Protein AF-A0A0S1YAH5-F1 (afdb_monomer)

Mean predicted aligned error: 6.27 Å

pLDDT: mean 79.03, std 9.2, range [40.31, 90.38]

Structure (mmCIF, N/CA/C/O backbone):
data_AF-A0A0S1YAH5-F1
#
_entry.id   AF-A0A0S1YAH5-F1
#
loop_
_atom_site.group_PDB
_atom_site.id
_atom_site.type_symbol
_atom_site.label_atom_id
_atom_site.label_alt_id
_atom_site.label_comp_id
_atom_site.label_asym_id
_atom_site.label_entity_id
_atom_site.label_seq_id
_atom_site.pdbx_PDB_ins_code
_atom_site.Cartn_x
_atom_site.Cartn_y
_atom_site.Cartn_z
_atom_site.occupancy
_atom_site.B_iso_or_equiv
_atom_site.auth_seq_id
_atom_site.auth_comp_id
_atom_site.auth_asym_id
_atom_site.auth_atom_id
_atom_site.pdbx_PDB_model_num
ATOM 1 N N . MET A 1 1 ? -8.921 23.314 -0.739 1.00 42.88 1 MET A N 1
ATOM 2 C CA . MET A 1 1 ? -9.902 22.211 -0.651 1.00 42.88 1 MET A CA 1
ATOM 3 C C . MET A 1 1 ? -9.133 20.904 -0.529 1.00 42.88 1 MET A C 1
ATOM 5 O O . MET A 1 1 ? -8.418 20.558 -1.459 1.00 42.88 1 MET A O 1
ATOM 9 N N . TYR A 1 2 ? -9.185 20.227 0.619 1.00 52.81 2 TYR A N 1
ATOM 10 C CA . TYR A 1 2 ? -8.563 18.907 0.767 1.00 52.81 2 TYR A CA 1
ATOM 11 C C . TYR A 1 2 ? -9.496 17.872 0.139 1.00 52.81 2 TYR A C 1
ATOM 13 O O . TYR A 1 2 ? -10.530 17.549 0.712 1.00 52.81 2 TYR A O 1
ATOM 21 N N . GLN A 1 3 ? -9.161 17.391 -1.057 1.00 59.34 3 GLN A N 1
ATOM 22 C CA . GLN A 1 3 ? -9.827 16.225 -1.631 1.00 59.34 3 GLN A CA 1
ATOM 23 C C . GLN A 1 3 ? -9.445 15.019 -0.767 1.00 59.34 3 GLN A C 1
ATOM 25 O O . GLN A 1 3 ? -8.298 14.568 -0.802 1.00 59.34 3 GLN A O 1
ATOM 30 N N . SER A 1 4 ? -10.365 14.554 0.075 1.00 68.50 4 SER A N 1
ATOM 31 C CA . SER A 1 4 ? -10.158 13.370 0.905 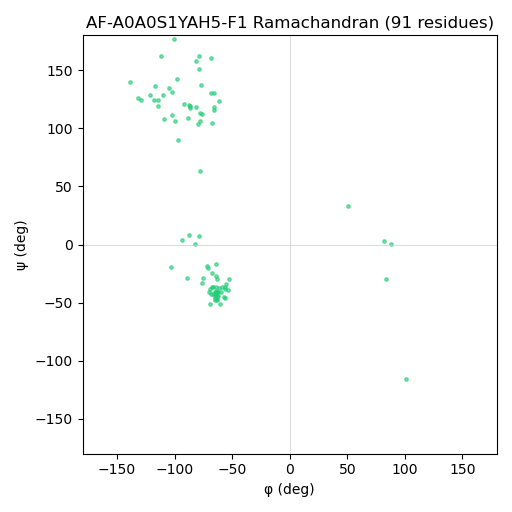1.00 68.50 4 SER A CA 1
ATOM 32 C C . SER A 1 4 ? -10.341 12.124 0.049 1.00 68.50 4 SER A C 1
ATOM 34 O O . SER A 1 4 ? -11.454 11.767 -0.314 1.00 68.50 4 SER A O 1
ATOM 36 N N . TRP A 1 5 ? -9.232 11.463 -0.276 1.00 80.44 5 TRP A N 1
ATOM 37 C CA . TRP A 1 5 ? -9.243 10.185 -0.982 1.00 80.44 5 TRP A CA 1
ATOM 38 C C . TRP A 1 5 ? -9.606 9.092 0.003 1.00 80.44 5 TRP A C 1
ATOM 40 O O . TRP A 1 5 ? -9.099 9.077 1.124 1.00 80.44 5 TRP A O 1
ATOM 50 N N . VAL A 1 6 ? -10.467 8.172 -0.403 1.00 85.81 6 VAL A N 1
ATOM 51 C CA . VAL A 1 6 ? -10.920 7.088 0.460 1.00 85.81 6 VAL A CA 1
ATOM 52 C C . VAL A 1 6 ? -10.796 5.789 -0.313 1.00 85.81 6 VAL A C 1
ATOM 54 O O . VAL A 1 6 ? -11.302 5.666 -1.423 1.00 85.81 6 VAL A O 1
ATOM 57 N N . LEU A 1 7 ? -10.107 4.818 0.273 1.00 85.50 7 LEU A N 1
ATOM 58 C CA . LEU A 1 7 ? -10.132 3.447 -0.201 1.00 85.50 7 LEU A CA 1
ATOM 59 C C . LEU A 1 7 ? -11.397 2.791 0.345 1.00 85.50 7 LEU A C 1
ATOM 61 O O . LEU A 1 7 ? -11.566 2.696 1.563 1.00 85.50 7 LEU A O 1
ATOM 65 N N . MET A 1 8 ? -12.273 2.354 -0.553 1.00 85.25 8 MET A N 1
ATOM 66 C CA . MET A 1 8 ? -13.449 1.574 -0.195 1.00 85.25 8 MET A CA 1
ATOM 67 C C . MET A 1 8 ? -13.100 0.092 -0.264 1.00 85.25 8 MET A C 1
ATOM 69 O O . MET A 1 8 ? -12.663 -0.412 -1.298 1.00 85.25 8 MET A O 1
ATOM 73 N N . ALA A 1 9 ? -13.254 -0.598 0.856 1.00 83.94 9 ALA A N 1
ATOM 74 C CA . ALA A 1 9 ? -13.157 -2.043 0.903 1.00 83.94 9 ALA A CA 1
ATOM 75 C C . ALA A 1 9 ? -14.487 -2.689 0.459 1.00 83.94 9 ALA A C 1
ATOM 77 O O . ALA A 1 9 ? -15.536 -2.042 0.517 1.00 83.94 9 ALA A O 1
ATOM 78 N N . PRO A 1 10 ? -14.470 -3.956 0.003 1.00 79.00 10 PRO A N 1
ATOM 79 C CA . PRO A 1 10 ? -15.668 -4.638 -0.500 1.00 79.00 10 PRO A CA 1
ATOM 80 C C . PRO A 1 10 ? -16.767 -4.843 0.556 1.00 79.00 10 PRO A C 1
ATOM 82 O O . PRO A 1 10 ? -17.912 -5.092 0.200 1.00 79.00 10 PRO A O 1
ATOM 85 N N . ASP A 1 11 ? -16.437 -4.727 1.842 1.00 83.62 11 ASP A N 1
ATOM 86 C CA . ASP A 1 11 ? -17.379 -4.740 2.969 1.00 83.62 11 ASP A CA 1
ATOM 87 C C . ASP A 1 11 ? -18.051 -3.372 3.217 1.00 83.62 11 ASP A C 1
ATOM 89 O O . ASP A 1 11 ? -18.843 -3.232 4.145 1.00 83.62 11 ASP A O 1
ATOM 93 N N . GLY A 1 12 ? -17.726 -2.356 2.410 1.00 83.81 12 GLY A N 1
ATOM 94 C CA . GLY A 1 12 ? -18.193 -0.979 2.569 1.00 83.81 12 GLY A CA 1
ATOM 95 C C . GLY A 1 12 ? -17.317 -0.115 3.482 1.00 83.81 12 GLY A C 1
ATOM 96 O O . GLY A 1 12 ? -17.612 1.069 3.669 1.00 83.81 12 GLY A O 1
ATOM 97 N N . THR A 1 13 ? -16.225 -0.654 4.033 1.00 86.44 13 THR A N 1
ATOM 98 C CA . THR A 1 13 ? -15.344 0.087 4.937 1.00 86.44 13 THR A CA 1
ATOM 99 C C . THR A 1 13 ? -14.587 1.188 4.196 1.00 86.44 13 THR A C 1
ATOM 101 O O . THR A 1 13 ? -13.962 0.966 3.159 1.00 86.44 13 THR A O 1
ATOM 104 N N . ARG A 1 14 ? -14.626 2.402 4.753 1.00 86.44 14 ARG A N 1
ATOM 105 C CA . ARG A 1 14 ? -14.023 3.611 4.183 1.00 86.44 14 ARG A CA 1
ATOM 106 C C . ARG A 1 14 ? -12.714 3.940 4.889 1.00 86.44 14 ARG A C 1
ATOM 108 O O . ARG A 1 14 ? -12.710 4.350 6.046 1.00 86.44 14 ARG A O 1
ATOM 115 N N . ILE A 1 15 ? -11.599 3.791 4.185 1.00 87.81 15 ILE A N 1
ATOM 116 C CA . ILE A 1 15 ? -10.260 4.012 4.732 1.00 87.81 15 ILE A CA 1
ATOM 117 C C . ILE A 1 15 ? -9.684 5.290 4.110 1.00 87.81 15 ILE A C 1
ATOM 119 O O . ILE A 1 15 ? -9.326 5.279 2.932 1.00 87.81 15 ILE A O 1
ATOM 123 N N . PRO A 1 16 ? -9.570 6.404 4.857 1.00 86.50 16 PRO A N 1
ATOM 124 C CA . PRO A 1 16 ? -9.056 7.655 4.304 1.00 86.50 16 PRO A CA 1
ATOM 125 C C . PRO A 1 16 ? -7.590 7.483 3.916 1.00 86.50 16 PRO A C 1
ATOM 127 O O . PRO A 1 16 ? -6.803 7.012 4.728 1.00 86.50 16 PRO A O 1
ATOM 130 N N . LEU A 1 17 ? -7.195 7.867 2.709 1.00 84.56 17 LEU A N 1
ATOM 131 C CA . LEU A 1 17 ? -5.824 7.778 2.217 1.00 84.56 17 LEU A CA 1
ATOM 132 C C . LEU A 1 17 ? -5.102 9.120 2.352 1.00 84.56 17 LEU A C 1
ATOM 134 O O . LEU A 1 17 ? -5.657 10.192 2.124 1.00 84.56 17 LEU A O 1
ATOM 138 N N . THR A 1 18 ? -3.824 9.049 2.700 1.00 84.44 18 THR A N 1
ATOM 139 C CA . THR A 1 18 ? -2.895 10.179 2.630 1.00 84.44 18 THR A CA 1
ATOM 140 C C . THR A 1 18 ? -2.419 10.388 1.192 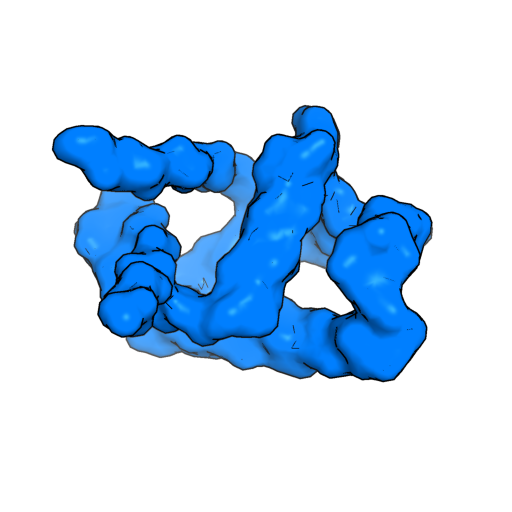1.00 84.44 18 THR A C 1
ATOM 142 O O . THR A 1 18 ? -2.493 9.478 0.365 1.00 84.44 18 THR A O 1
ATOM 145 N N . GLY A 1 19 ? -1.866 11.567 0.891 1.00 81.00 19 GLY A N 1
ATOM 146 C CA . GLY A 1 19 ? -1.340 11.867 -0.447 1.00 81.00 19 GLY A CA 1
ATOM 147 C C . GLY A 1 19 ? -0.326 10.831 -0.949 1.00 81.00 19 GLY A C 1
ATOM 148 O O . GLY A 1 19 ? -0.398 10.422 -2.103 1.00 81.00 19 GLY A O 1
ATOM 149 N N . LEU A 1 20 ? 0.552 10.326 -0.072 1.00 79.88 20 LEU A N 1
ATOM 150 C CA . LEU A 1 20 ? 1.533 9.300 -0.447 1.00 79.88 20 LEU A CA 1
ATOM 151 C C . LEU A 1 20 ? 0.895 7.930 -0.720 1.00 79.88 20 LEU A C 1
ATOM 153 O O . LEU A 1 20 ? 1.295 7.243 -1.659 1.00 79.88 20 LEU A O 1
ATOM 157 N N . GLU A 1 21 ? -0.088 7.527 0.092 1.00 84.94 21 GLU A N 1
ATOM 158 C CA . GLU A 1 21 ? -0.833 6.278 -0.123 1.00 84.94 21 GLU A CA 1
ATOM 159 C C . GLU A 1 21 ? -1.605 6.339 -1.451 1.00 84.94 21 GLU A C 1
ATOM 161 O O . GLU A 1 21 ? -1.581 5.381 -2.220 1.00 84.94 21 GLU A O 1
ATOM 166 N N . ARG A 1 22 ? -2.210 7.493 -1.764 1.00 82.25 22 ARG A N 1
ATOM 167 C CA . ARG A 1 22 ? -2.876 7.743 -3.048 1.00 82.25 22 ARG A CA 1
ATOM 168 C C . ARG A 1 22 ? -1.909 7.619 -4.222 1.00 82.25 22 ARG A C 1
ATOM 170 O O . ARG A 1 22 ? -2.220 6.900 -5.163 1.00 82.25 22 ARG A O 1
ATOM 177 N N . SER A 1 23 ? -0.754 8.291 -4.189 1.00 80.56 23 SER A N 1
ATOM 178 C CA . SER A 1 23 ? 0.229 8.207 -5.283 1.00 80.56 23 SER A CA 1
ATOM 179 C C . SER A 1 23 ? 0.660 6.766 -5.557 1.00 80.56 23 SER A C 1
ATOM 181 O O . SER A 1 23 ? 0.824 6.380 -6.711 1.00 80.56 23 SER A O 1
ATOM 183 N N . CYS A 1 24 ? 0.787 5.954 -4.504 1.00 80.56 24 CYS A N 1
ATOM 184 C CA . CYS A 1 24 ? 1.102 4.535 -4.631 1.00 80.56 24 CYS A CA 1
ATOM 185 C C . CYS A 1 24 ? 0.000 3.763 -5.379 1.00 80.56 24 CYS A C 1
ATOM 187 O O . CYS A 1 24 ? 0.303 3.027 -6.315 1.00 80.56 24 CYS A O 1
ATOM 189 N N . PHE A 1 25 ? -1.271 3.973 -5.025 1.00 81.44 25 PHE A N 1
ATOM 190 C CA . PHE A 1 25 ? -2.398 3.358 -5.734 1.00 81.44 25 PHE A CA 1
ATOM 191 C C . PHE A 1 25 ? -2.571 3.874 -7.162 1.00 81.44 25 PHE A C 1
ATOM 193 O O . PHE A 1 25 ? -2.896 3.091 -8.046 1.00 81.44 25 PHE A O 1
ATOM 200 N N . ASN A 1 26 ? -2.319 5.159 -7.409 1.00 81.69 26 ASN A N 1
ATOM 201 C CA . ASN A 1 26 ? -2.412 5.719 -8.755 1.00 81.69 26 ASN A CA 1
ATOM 202 C C . ASN A 1 26 ? -1.400 5.056 -9.700 1.00 81.69 26 ASN A C 1
ATOM 204 O O . ASN A 1 26 ? -1.743 4.664 -10.806 1.00 81.69 26 ASN A O 1
ATOM 208 N N . CYS A 1 27 ? -0.185 4.811 -9.207 1.00 80.19 27 CYS A N 1
ATOM 209 C CA . CYS A 1 27 ? 0.830 4.060 -9.941 1.00 80.19 27 CYS A CA 1
ATOM 210 C C . CYS A 1 27 ? 0.384 2.612 -10.247 1.00 80.19 27 CYS A C 1
ATOM 212 O O . CYS A 1 27 ? 0.632 2.098 -11.338 1.00 80.19 27 CYS A O 1
ATOM 214 N N . MET A 1 28 ? -0.334 1.959 -9.320 1.00 79.50 28 MET A N 1
ATOM 215 C CA . MET A 1 28 ? -0.922 0.633 -9.572 1.00 79.50 28 MET A CA 1
ATOM 216 C C . MET A 1 28 ? -2.026 0.677 -10.635 1.00 79.50 28 MET A C 1
ATOM 218 O O . MET A 1 28 ? -2.150 -0.276 -11.396 1.00 79.50 28 MET A O 1
ATOM 222 N N . LEU A 1 29 ? -2.831 1.746 -10.673 1.00 81.44 29 LEU A N 1
ATOM 223 C CA . LEU A 1 29 ? -3.905 1.928 -11.657 1.00 81.44 29 LEU A CA 1
ATOM 224 C C . LEU A 1 29 ? -3.368 2.175 -13.063 1.00 81.44 29 LEU A C 1
ATOM 226 O O . LEU A 1 29 ? -3.932 1.659 -14.022 1.00 81.44 29 LEU A O 1
ATOM 230 N N . GLU A 1 30 ? -2.279 2.933 -13.181 1.00 79.31 30 GLU A N 1
ATOM 231 C CA . GLU A 1 30 ? -1.621 3.182 -14.468 1.00 79.31 30 GLU A CA 1
ATOM 232 C C . GLU A 1 30 ? -0.873 1.952 -15.000 1.00 79.31 30 GLU A C 1
ATOM 234 O O . GLU A 1 30 ? -0.583 1.866 -16.193 1.00 79.31 30 GLU A O 1
ATOM 239 N N . SER A 1 31 ? -0.582 0.977 -14.136 1.00 74.88 31 SER A N 1
ATOM 240 C CA . SER A 1 31 ? 0.098 -0.255 -14.522 1.00 74.88 31 SER A CA 1
ATOM 241 C C . SER A 1 31 ? -0.918 -1.296 -15.021 1.00 74.88 31 SER A C 1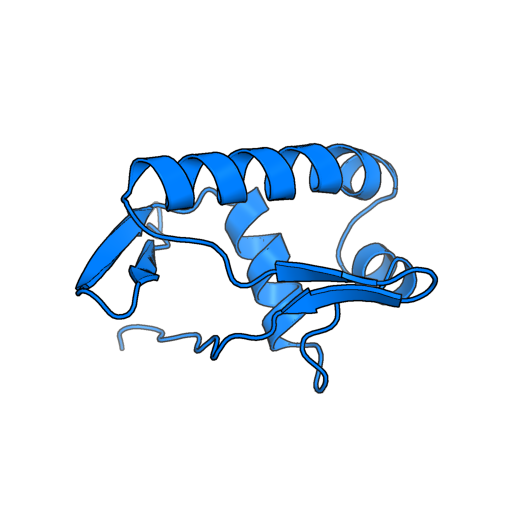
ATOM 243 O O . SER A 1 31 ? -1.746 -1.763 -14.236 1.00 74.88 31 SER A O 1
ATOM 245 N N . PRO A 1 32 ? -0.854 -1.747 -16.291 1.00 67.94 32 PRO A N 1
ATOM 246 C CA . PRO A 1 32 ? -1.851 -2.660 -16.867 1.00 67.94 32 PRO A CA 1
ATOM 247 C C . PRO A 1 32 ? -1.892 -4.032 -16.177 1.00 67.94 32 PRO A C 1
ATOM 249 O O . PRO A 1 32 ? -2.937 -4.675 -16.128 1.00 67.94 32 PRO A O 1
ATOM 252 N N . GLN A 1 33 ? -0.771 -4.464 -15.597 1.00 70.06 33 GLN A N 1
ATOM 253 C CA . GLN A 1 33 ? -0.661 -5.697 -14.810 1.00 70.06 33 GLN A CA 1
ATOM 254 C C . GLN A 1 33 ? -0.861 -5.468 -13.300 1.00 70.06 33 GLN A C 1
ATOM 256 O O . GLN A 1 33 ? -0.732 -6.406 -12.515 1.00 70.06 33 GLN A O 1
ATOM 261 N N . ARG A 1 34 ? -1.186 -4.232 -12.879 1.00 74.50 34 ARG A N 1
ATOM 262 C CA . ARG A 1 34 ? -1.318 -3.810 -11.469 1.00 74.50 34 ARG A CA 1
ATOM 263 C C . ARG A 1 34 ? -0.104 -4.188 -10.616 1.00 74.50 34 ARG A C 1
ATOM 265 O O . ARG A 1 34 ? -0.205 -4.503 -9.426 1.00 74.50 34 ARG A O 1
ATOM 272 N N . GLU A 1 35 ? 1.054 -4.165 -11.254 1.00 77.44 35 GLU A N 1
ATOM 273 C CA . GLU A 1 35 ? 2.347 -4.443 -10.661 1.00 77.44 35 GLU A CA 1
ATOM 274 C C . GLU A 1 35 ? 3.088 -3.130 -10.412 1.00 77.44 35 GLU A C 1
ATOM 276 O O . GLU A 1 35 ? 3.171 -2.261 -11.267 1.00 77.44 35 GLU A O 1
ATOM 281 N N . LEU A 1 36 ? 3.615 -2.975 -9.204 1.00 76.00 36 LEU A N 1
ATOM 282 C CA . LEU A 1 36 ? 4.556 -1.929 -8.847 1.00 76.00 36 LEU A CA 1
ATOM 283 C C . LEU A 1 36 ? 5.957 -2.509 -8.925 1.00 76.00 36 LEU A C 1
ATOM 285 O O . LEU A 1 36 ? 6.502 -3.016 -7.931 1.00 76.00 36 LEU A O 1
ATOM 289 N N . SER A 1 37 ? 6.555 -2.394 -10.106 1.00 77.38 37 SER A N 1
ATOM 290 C CA . SER A 1 37 ? 7.980 -2.634 -10.259 1.00 77.38 37 SER A CA 1
ATOM 291 C C . SER A 1 37 ? 8.786 -1.440 -9.800 1.00 77.38 37 SER A C 1
ATOM 293 O O . SER A 1 37 ? 8.376 -0.290 -9.928 1.00 77.38 37 SER A O 1
ATOM 295 N N . ARG A 1 38 ? 10.008 -1.692 -9.317 1.00 74.38 38 ARG A N 1
ATOM 296 C CA . ARG A 1 38 ? 10.958 -0.613 -9.000 1.00 74.38 38 ARG A CA 1
ATOM 297 C C . ARG A 1 38 ? 11.149 0.338 -10.186 1.00 74.38 38 ARG A C 1
ATOM 299 O O . ARG A 1 38 ? 11.431 1.507 -9.961 1.00 74.38 38 ARG A O 1
ATOM 306 N N . LYS A 1 39 ? 11.011 -0.160 -11.421 1.00 75.19 39 LYS A N 1
ATOM 307 C CA . LYS A 1 39 ? 11.102 0.647 -12.644 1.00 75.19 39 LYS A CA 1
ATOM 308 C C . LYS A 1 39 ? 9.922 1.609 -12.792 1.00 75.19 39 LYS A C 1
ATOM 310 O O . LYS A 1 39 ? 10.168 2.801 -12.946 1.00 75.19 39 LYS A O 1
ATOM 315 N N . ASP A 1 40 ? 8.688 1.122 -12.675 1.00 74.31 40 ASP A N 1
ATOM 316 C CA . ASP A 1 40 ? 7.486 1.967 -12.741 1.00 74.31 40 ASP A CA 1
ATOM 317 C C . ASP A 1 40 ? 7.491 2.974 -11.604 1.00 74.31 40 ASP A C 1
ATOM 319 O O . ASP A 1 40 ? 7.349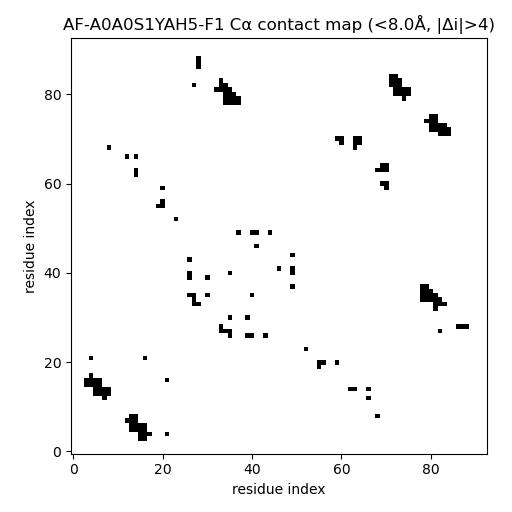 4.175 -11.797 1.00 74.31 40 ASP A O 1
ATOM 323 N N . LEU A 1 41 ? 7.828 2.508 -10.410 1.00 72.44 41 LEU A N 1
ATOM 324 C CA . LEU A 1 41 ? 7.933 3.352 -9.238 1.00 72.44 41 LEU A CA 1
ATOM 325 C C . LEU A 1 41 ? 8.955 4.476 -9.401 1.00 72.44 41 LEU A C 1
ATOM 327 O O . LEU A 1 41 ? 8.702 5.580 -8.941 1.00 72.44 41 LEU A O 1
ATOM 331 N N . ARG A 1 42 ? 10.073 4.237 -10.091 1.00 74.94 42 ARG A N 1
ATOM 332 C CA . ARG A 1 42 ? 11.075 5.273 -10.375 1.00 74.94 42 ARG A CA 1
ATOM 333 C C . ARG A 1 42 ? 10.591 6.307 -11.397 1.00 74.94 42 ARG A C 1
ATOM 335 O O . ARG A 1 42 ? 11.129 7.408 -11.441 1.00 74.94 42 ARG A O 1
ATOM 342 N N . ARG A 1 43 ? 9.579 5.969 -12.201 1.00 72.94 43 ARG A N 1
ATOM 343 C CA . ARG A 1 43 ? 8.917 6.886 -13.140 1.00 72.94 43 ARG A CA 1
ATOM 344 C C . ARG A 1 43 ? 7.973 7.853 -12.424 1.00 72.94 43 ARG A C 1
ATOM 346 O O . ARG A 1 43 ? 7.859 8.999 -12.841 1.00 72.94 43 ARG A O 1
ATOM 353 N N . PHE A 1 44 ? 7.337 7.406 -11.341 1.00 69.31 44 PHE A N 1
ATOM 354 C CA . PHE A 1 44 ? 6.344 8.190 -10.594 1.00 69.31 44 PHE A CA 1
ATOM 355 C C . PHE A 1 44 ? 6.873 8.781 -9.279 1.00 69.31 44 PHE A C 1
ATOM 357 O O . PHE A 1 44 ? 6.286 9.711 -8.729 1.00 69.31 44 PHE A O 1
ATOM 364 N N . MET A 1 45 ? 7.971 8.245 -8.745 1.00 72.56 45 MET A N 1
ATOM 365 C CA . MET A 1 45 ? 8.529 8.597 -7.442 1.00 72.56 45 MET A CA 1
ATOM 366 C C . MET A 1 45 ? 10.059 8.691 -7.514 1.00 72.56 45 MET A C 1
ATOM 368 O O . MET A 1 45 ? 10.731 7.865 -8.124 1.00 72.56 45 MET A O 1
ATOM 372 N N . SER A 1 46 ? 10.631 9.681 -6.833 1.00 76.69 46 SER A N 1
ATOM 373 C CA . SER A 1 46 ? 12.081 9.822 -6.659 1.00 76.69 46 SER A CA 1
ATOM 374 C C . SER A 1 46 ? 12.675 8.711 -5.772 1.00 76.69 46 SER A C 1
ATOM 376 O O . SER A 1 46 ? 11.968 8.084 -4.983 1.00 76.69 46 SER A O 1
ATOM 378 N N . ASP A 1 47 ? 13.992 8.479 -5.841 1.00 73.81 47 ASP A N 1
ATOM 379 C CA . ASP A 1 47 ? 14.679 7.419 -5.072 1.00 73.81 47 ASP A CA 1
ATOM 380 C C . ASP A 1 47 ? 14.434 7.509 -3.541 1.00 73.81 47 ASP A C 1
ATOM 382 O O . ASP A 1 47 ? 14.270 6.493 -2.860 1.00 73.81 47 ASP A O 1
ATOM 386 N N . ALA A 1 48 ? 14.299 8.720 -2.986 1.00 72.62 48 ALA A N 1
ATOM 387 C CA . ALA A 1 48 ? 13.924 8.928 -1.579 1.00 72.62 48 ALA A CA 1
ATOM 388 C C . ALA A 1 48 ? 12.505 8.410 -1.252 1.00 72.62 48 ALA A C 1
ATOM 390 O O . ALA A 1 48 ? 12.250 7.829 -0.189 1.00 72.62 48 ALA A O 1
ATOM 391 N N . ASN A 1 49 ? 11.583 8.567 -2.199 1.00 73.00 49 ASN A N 1
ATOM 392 C CA . ASN A 1 49 ? 10.212 8.094 -2.094 1.00 73.00 49 ASN A CA 1
ATOM 393 C C . ASN A 1 49 ? 10.120 6.573 -2.291 1.00 73.00 49 ASN A C 1
ATOM 395 O O . ASN A 1 49 ? 9.289 5.938 -1.642 1.00 73.00 49 ASN A O 1
ATOM 399 N N . LEU A 1 50 ? 11.025 5.961 -3.068 1.00 73.56 50 LEU A N 1
ATOM 400 C CA . LEU A 1 50 ? 11.132 4.498 -3.174 1.00 73.56 50 LEU A CA 1
ATOM 401 C C . LEU A 1 50 ? 11.427 3.839 -1.822 1.00 73.56 50 LEU A C 1
ATOM 403 O O . LEU A 1 50 ? 10.837 2.814 -1.480 1.00 73.56 50 LEU A O 1
ATOM 407 N N . ARG A 1 51 ? 12.314 4.438 -1.018 1.00 75.25 51 ARG A N 1
ATOM 408 C CA . ARG A 1 51 ? 12.615 3.940 0.333 1.00 75.25 51 ARG A CA 1
ATOM 409 C C . ARG A 1 51 ? 11.410 4.087 1.263 1.00 75.25 51 ARG A C 1
ATOM 411 O O . ARG A 1 51 ? 11.081 3.158 2.002 1.00 75.25 51 ARG A O 1
ATOM 418 N N . SER A 1 52 ? 10.730 5.228 1.173 1.00 79.75 52 SER A N 1
ATOM 419 C CA . SER A 1 52 ? 9.514 5.523 1.939 1.00 79.75 52 SER A CA 1
ATOM 420 C C . SER A 1 52 ? 8.335 4.645 1.532 1.00 79.75 52 SER A C 1
ATOM 422 O O . SER A 1 52 ? 7.452 4.391 2.343 1.00 79.75 52 SER A O 1
ATOM 424 N N . MET A 1 53 ? 8.323 4.113 0.315 1.00 79.06 53 MET A N 1
ATOM 425 C CA . MET A 1 53 ? 7.239 3.268 -0.156 1.00 79.06 53 MET A CA 1
ATOM 426 C C . MET A 1 53 ? 7.111 1.959 0.609 1.00 79.06 53 MET A C 1
ATOM 428 O O . MET A 1 53 ? 5.997 1.587 0.945 1.00 79.06 53 MET A O 1
ATOM 432 N N . ASN A 1 54 ? 8.208 1.282 0.959 1.00 80.94 54 ASN A N 1
ATOM 433 C CA . ASN A 1 54 ? 8.119 0.086 1.810 1.00 80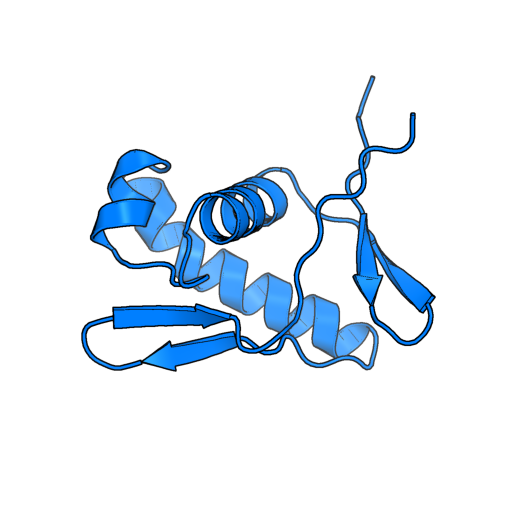.94 54 ASN A CA 1
ATOM 434 C C . ASN A 1 54 ? 7.402 0.407 3.129 1.00 80.94 54 ASN A C 1
ATOM 436 O O . ASN A 1 54 ? 6.582 -0.370 3.621 1.00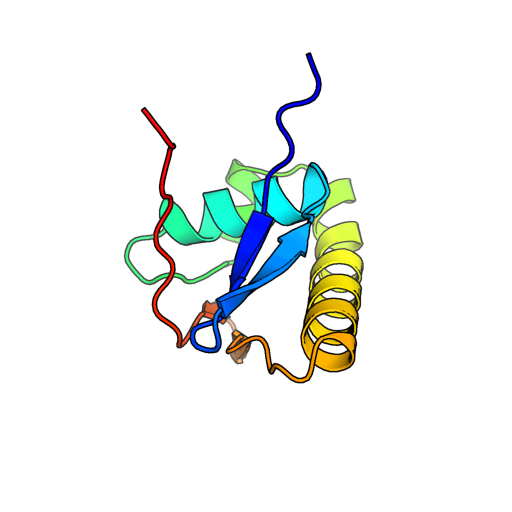 80.94 54 ASN A O 1
ATOM 440 N N . VAL A 1 55 ? 7.680 1.595 3.673 1.00 85.12 55 VAL A N 1
ATOM 441 C CA . VAL A 1 55 ? 7.035 2.109 4.881 1.00 85.12 55 VAL A CA 1
ATOM 442 C C . VAL A 1 55 ? 5.565 2.431 4.613 1.00 85.12 55 VAL A C 1
ATOM 444 O O . VAL A 1 55 ? 4.721 2.074 5.427 1.00 85.12 55 VAL A O 1
ATOM 447 N N . VAL A 1 56 ? 5.233 3.046 3.477 1.00 85.50 56 VAL A N 1
ATOM 448 C CA . VAL A 1 56 ? 3.852 3.379 3.081 1.00 85.50 56 VAL A CA 1
ATOM 449 C C . VAL A 1 56 ? 3.023 2.125 2.866 1.00 85.50 56 VAL A C 1
ATOM 451 O O . VAL A 1 56 ? 1.956 2.016 3.449 1.00 85.50 56 VAL A O 1
ATOM 454 N N . ILE A 1 57 ? 3.537 1.145 2.126 1.00 86.00 57 ILE A N 1
ATOM 455 C CA . ILE A 1 57 ? 2.919 -0.167 1.927 1.00 86.00 57 ILE A CA 1
ATOM 456 C C . ILE A 1 57 ? 2.691 -0.845 3.280 1.00 86.00 57 ILE A C 1
ATOM 458 O O . ILE A 1 57 ? 1.610 -1.366 3.538 1.00 86.00 57 ILE A O 1
ATOM 462 N N . SER A 1 58 ? 3.679 -0.809 4.179 1.00 88.06 58 SER A N 1
ATOM 463 C CA . SER A 1 58 ? 3.548 -1.398 5.518 1.00 88.06 58 SER A CA 1
ATOM 464 C C . SER A 1 58 ? 2.489 -0.686 6.364 1.00 88.06 58 SER A C 1
ATOM 466 O O . SER A 1 58 ? 1.664 -1.342 6.999 1.00 88.06 58 SER A O 1
ATOM 468 N N . ARG A 1 59 ? 2.473 0.652 6.348 1.00 88.62 59 ARG A N 1
ATOM 469 C CA . ARG A 1 59 ? 1.470 1.475 7.040 1.00 88.62 59 ARG A CA 1
ATOM 470 C C . ARG A 1 59 ? 0.078 1.233 6.476 1.00 88.62 59 ARG A C 1
ATOM 472 O O . ARG A 1 59 ? -0.842 1.022 7.253 1.00 88.62 59 ARG A O 1
ATOM 479 N N . LEU A 1 60 ? -0.056 1.178 5.156 1.00 87.38 60 LEU A N 1
ATOM 480 C CA . LEU A 1 60 ? -1.305 0.909 4.462 1.00 87.38 60 LEU A CA 1
ATOM 481 C C . LEU A 1 60 ? -1.822 -0.494 4.787 1.00 87.38 60 LEU A C 1
ATOM 483 O O . LEU A 1 60 ? -2.974 -0.637 5.177 1.00 87.38 60 LEU A O 1
ATOM 487 N N . ARG A 1 61 ? -0.969 -1.526 4.720 1.00 88.69 61 ARG A N 1
ATOM 488 C CA . ARG A 1 61 ? -1.331 -2.893 5.135 1.00 88.69 61 ARG A CA 1
ATOM 489 C C . ARG A 1 61 ? -1.827 -2.912 6.572 1.00 88.69 61 ARG A C 1
ATOM 491 O O . ARG A 1 61 ? -2.864 -3.505 6.834 1.00 88.69 61 ARG A O 1
ATOM 498 N N . LYS A 1 62 ? -1.122 -2.237 7.484 1.00 90.38 62 LYS A N 1
ATOM 499 C CA . LYS A 1 62 ? -1.532 -2.141 8.889 1.00 90.38 62 LYS A CA 1
ATOM 500 C C . LYS A 1 62 ? -2.859 -1.397 9.045 1.00 90.38 62 LYS A C 1
ATOM 502 O O . LYS A 1 62 ? -3.706 -1.849 9.795 1.00 90.38 62 LYS A O 1
ATOM 507 N N . LYS A 1 63 ? -3.058 -0.301 8.320 1.00 89.50 63 LYS A N 1
ATOM 508 C CA . LYS A 1 63 ? -4.266 0.530 8.356 1.00 89.50 63 LYS A CA 1
ATOM 509 C C . LYS A 1 63 ? -5.495 -0.213 7.841 1.00 89.50 63 LYS A C 1
ATOM 511 O O . LYS A 1 63 ? -6.527 -0.206 8.499 1.00 89.50 63 LYS A O 1
ATOM 516 N N . VAL A 1 64 ? -5.355 -0.904 6.711 1.00 88.75 64 VAL A N 1
ATOM 517 C CA . VAL A 1 64 ? -6.39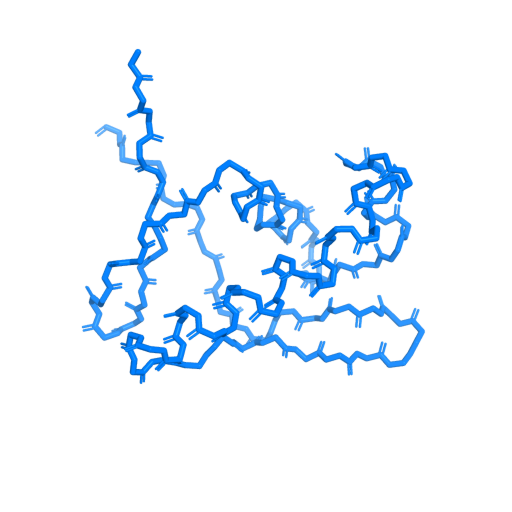2 -1.780 6.150 1.00 88.75 64 VAL A CA 1
ATOM 518 C C . VAL A 1 64 ? -6.673 -2.946 7.101 1.00 88.75 64 VAL A C 1
ATOM 520 O O . VAL A 1 64 ? -7.833 -3.250 7.352 1.00 88.75 64 VAL A O 1
ATOM 523 N N . LEU A 1 65 ? -5.633 -3.513 7.725 1.00 89.69 65 LEU A N 1
ATOM 524 C CA . LEU A 1 65 ? -5.771 -4.563 8.739 1.00 89.69 65 LEU A CA 1
ATOM 525 C C . LEU A 1 65 ? -6.508 -4.095 9.995 1.00 89.69 65 LEU A C 1
ATOM 527 O O . LEU A 1 65 ? -7.361 -4.816 10.501 1.00 89.69 65 LEU A O 1
ATOM 531 N N . THR A 1 66 ? -6.223 -2.888 10.482 1.00 89.44 66 THR A N 1
ATOM 532 C CA . THR A 1 66 ? -6.961 -2.263 11.589 1.00 89.44 66 THR A CA 1
ATOM 533 C C . THR A 1 66 ? -8.423 -2.016 11.230 1.00 89.44 66 THR A C 1
ATOM 535 O O . THR A 1 66 ? -9.278 -2.084 12.104 1.00 89.44 66 THR A O 1
ATOM 538 N N . ALA A 1 67 ? -8.721 -1.797 9.951 1.00 86.69 67 ALA A N 1
ATOM 539 C CA . ALA A 1 67 ? -10.079 -1.696 9.435 1.00 86.69 67 ALA A CA 1
ATOM 540 C C . ALA A 1 67 ? -10.764 -3.069 9.233 1.00 86.69 67 ALA A C 1
ATOM 542 O O . ALA A 1 67 ? -11.842 -3.131 8.658 1.00 86.69 67 ALA A O 1
ATOM 543 N N . GLY A 1 68 ? -10.145 -4.173 9.673 1.00 86.88 68 GLY A N 1
ATOM 544 C CA . GLY A 1 68 ? -10.690 -5.531 9.549 1.00 86.88 68 GLY A CA 1
ATOM 545 C C . GLY A 1 68 ? -10.468 -6.181 8.181 1.00 86.88 68 GLY A C 1
ATOM 546 O O . GLY A 1 68 ? -10.886 -7.315 7.965 1.00 86.88 68 GLY A O 1
ATOM 547 N N . GLN A 1 69 ? -9.773 -5.501 7.270 1.00 87.25 69 GLN A N 1
ATOM 548 C CA . GLN A 1 69 ? -9.572 -5.939 5.892 1.00 87.25 69 GLN A CA 1
ATOM 549 C C . GLN A 1 69 ? -8.115 -6.312 5.628 1.00 87.25 69 GLN A C 1
ATOM 551 O O . GLN A 1 69 ? -7.201 -5.941 6.358 1.00 87.25 69 GLN A O 1
ATOM 556 N N . ARG A 1 70 ? -7.836 -7.050 4.556 1.00 86.19 70 ARG A N 1
ATOM 557 C CA . ARG A 1 70 ? -6.452 -7.339 4.150 1.00 86.19 70 ARG A CA 1
ATOM 558 C C . ARG A 1 70 ? -6.196 -6.753 2.782 1.00 86.19 70 ARG A C 1
ATOM 560 O O . ARG A 1 70 ? -6.895 -7.075 1.832 1.00 86.19 70 ARG A O 1
ATOM 567 N N . LEU A 1 71 ? -5.164 -5.918 2.681 1.00 85.50 71 LEU A N 1
ATOM 568 C CA . LEU A 1 71 ? -4.734 -5.389 1.394 1.00 85.50 71 LEU A CA 1
ATOM 569 C C . LEU A 1 71 ? -4.192 -6.554 0.538 1.00 85.50 71 LEU A C 1
ATOM 571 O O . LEU A 1 71 ? -3.199 -7.164 0.960 1.00 85.50 71 LEU A O 1
ATOM 575 N N . PRO A 1 72 ? -4.793 -6.863 -0.630 1.00 85.88 72 PRO A N 1
ATOM 576 C CA . PRO A 1 72 ? -4.399 -7.982 -1.487 1.00 85.88 72 PRO A CA 1
ATOM 577 C C . PRO A 1 72 ? -3.142 -7.621 -2.287 1.00 85.88 72 PRO A C 1
ATOM 579 O O . PRO A 1 72 ? -3.154 -7.510 -3.509 1.00 85.88 72 PRO A O 1
ATOM 582 N N . LEU A 1 73 ? -2.048 -7.379 -1.572 1.00 85.88 73 LEU A N 1
ATOM 583 C CA . LEU A 1 73 ? -0.758 -7.019 -2.131 1.00 85.88 73 LEU A CA 1
ATOM 584 C C . LEU A 1 73 ? 0.252 -8.131 -1.857 1.00 85.88 73 LEU A C 1
ATOM 586 O O . LEU A 1 73 ? 0.565 -8.435 -0.699 1.00 85.88 73 LEU A O 1
ATOM 590 N N . HIS A 1 74 ? 0.785 -8.697 -2.931 1.00 86.25 74 HIS A N 1
ATOM 591 C CA . HIS A 1 74 ? 1.768 -9.766 -2.906 1.00 86.25 74 HIS A CA 1
ATOM 592 C C . HIS A 1 74 ? 3.148 -9.220 -3.244 1.00 86.25 74 HIS A C 1
ATOM 594 O O . HIS A 1 74 ? 3.318 -8.465 -4.196 1.00 86.25 74 HIS A O 1
ATOM 600 N N . THR A 1 75 ? 4.153 -9.618 -2.472 1.00 84.81 75 THR A N 1
ATOM 601 C CA . THR A 1 75 ? 5.548 -9.322 -2.800 1.00 84.81 75 THR A CA 1
ATOM 602 C C . THR A 1 75 ? 6.070 -10.426 -3.708 1.00 84.81 75 THR A C 1
ATOM 604 O O . THR A 1 75 ? 6.096 -11.587 -3.303 1.00 84.81 75 THR A O 1
ATOM 607 N N . VAL A 1 76 ? 6.504 -10.074 -4.915 1.00 84.19 76 VAL A N 1
ATOM 608 C CA . VAL A 1 76 ? 7.042 -11.025 -5.893 1.00 84.19 76 VAL A CA 1
ATOM 609 C C . VAL A 1 76 ? 8.519 -10.730 -6.121 1.00 84.19 76 VAL A C 1
ATOM 611 O O . VAL A 1 76 ? 8.915 -9.616 -6.477 1.00 84.19 76 VAL A O 1
ATOM 614 N N . HIS A 1 77 ? 9.359 -11.744 -5.920 1.00 74.19 77 HIS A N 1
ATOM 615 C CA . HIS A 1 77 ? 10.801 -11.621 -6.102 1.00 74.19 77 HIS A CA 1
ATOM 616 C C . HIS A 1 77 ? 11.108 -11.265 -7.572 1.00 74.19 77 HIS A C 1
ATOM 618 O O . HIS A 1 77 ? 10.718 -12.005 -8.469 1.00 74.19 77 HIS A O 1
ATOM 624 N N . ARG A 1 78 ? 11.821 -10.150 -7.811 1.00 75.00 78 ARG A N 1
ATOM 625 C CA . ARG A 1 78 ? 12.134 -9.502 -9.118 1.00 75.00 78 ARG A CA 1
ATOM 626 C C . ARG A 1 78 ? 11.078 -8.562 -9.709 1.00 75.00 78 ARG A C 1
ATOM 628 O O . ARG A 1 78 ? 11.476 -7.609 -10.371 1.00 75.00 78 ARG A O 1
ATOM 635 N N . LEU A 1 79 ? 9.794 -8.776 -9.439 1.00 72.62 79 LEU A N 1
ATOM 636 C CA . LEU A 1 79 ? 8.712 -7.909 -9.927 1.00 72.62 79 LEU A CA 1
ATOM 637 C C . LEU A 1 79 ? 8.404 -6.752 -8.974 1.00 72.62 79 LEU A C 1
ATOM 639 O O . LEU A 1 79 ? 8.031 -5.688 -9.435 1.00 72.62 79 LEU A O 1
ATOM 643 N N . GLY A 1 80 ? 8.634 -6.913 -7.667 1.00 83.12 80 GLY A N 1
ATOM 644 C CA . GLY A 1 80 ? 8.304 -5.897 -6.666 1.00 83.12 80 GLY A CA 1
ATOM 645 C C . GLY A 1 80 ? 7.010 -6.253 -5.947 1.00 83.12 80 GLY A C 1
ATOM 646 O O . GLY A 1 80 ? 6.970 -7.260 -5.238 1.00 83.12 80 GLY A O 1
ATOM 647 N N . TYR A 1 81 ? 5.972 -5.436 -6.112 1.00 84.50 81 TYR A N 1
ATOM 648 C CA . TYR A 1 81 ? 4.664 -5.668 -5.500 1.00 84.50 81 TYR A CA 1
ATOM 649 C C . TYR A 1 81 ? 3.593 -5.866 -6.562 1.00 84.50 81 TYR A C 1
ATOM 651 O O . TYR A 1 81 ? 3.541 -5.112 -7.519 1.00 84.50 81 TYR A O 1
ATOM 659 N N . VA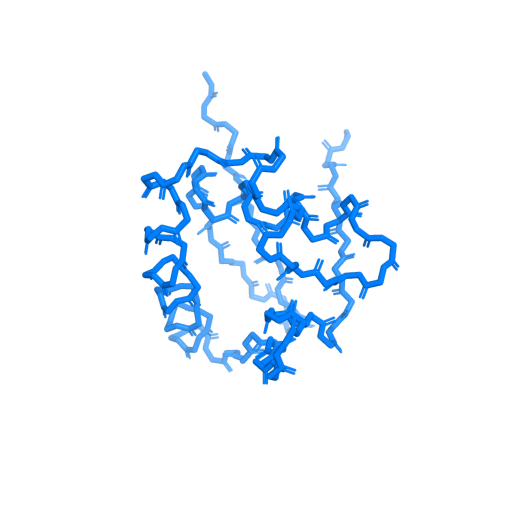L A 1 82 ? 2.712 -6.839 -6.380 1.00 84.69 82 VAL A N 1
ATOM 660 C CA . VAL A 1 82 ? 1.598 -7.116 -7.290 1.00 84.69 82 VAL A CA 1
ATOM 661 C C . VAL A 1 82 ? 0.299 -7.002 -6.515 1.00 84.69 82 VAL A C 1
ATOM 663 O O . VAL A 1 82 ? 0.153 -7.605 -5.447 1.00 84.69 82 VAL A O 1
ATOM 666 N N . PHE A 1 83 ? -0.642 -6.218 -7.032 1.00 85.81 83 PHE A N 1
ATOM 667 C CA . PHE A 1 83 ? -1.969 -6.100 -6.449 1.00 85.81 83 PHE A CA 1
ATOM 668 C C . PHE A 1 83 ? -2.889 -7.175 -7.038 1.00 85.81 83 PHE A C 1
ATOM 670 O O . PHE A 1 83 ? -3.282 -7.106 -8.197 1.00 85.81 83 PHE A O 1
ATOM 677 N N . ALA A 1 84 ? -3.243 -8.171 -6.227 1.00 82.31 84 ALA A N 1
ATOM 678 C CA . ALA A 1 84 ? -4.102 -9.291 -6.620 1.00 82.31 84 ALA A CA 1
ATOM 679 C C . ALA A 1 84 ? -5.605 -9.007 -6.436 1.00 82.31 84 ALA A C 1
ATOM 681 O O . ALA A 1 84 ? -6.425 -9.914 -6.538 1.00 82.31 84 ALA A O 1
ATOM 682 N N . GLY A 1 85 ? -5.978 -7.765 -6.124 1.00 80.81 85 GLY A N 1
ATOM 683 C CA . GLY A 1 85 ? -7.372 -7.344 -6.006 1.00 80.81 85 GLY A CA 1
ATOM 684 C C . GLY A 1 85 ? -7.883 -6.599 -7.237 1.00 80.81 85 GLY A C 1
ATOM 685 O O . GLY A 1 85 ? -7.135 -6.283 -8.167 1.00 80.81 85 GLY A O 1
ATOM 686 N N . SER A 1 86 ? -9.170 -6.247 -7.201 1.00 77.62 86 SER A N 1
ATOM 687 C CA . SER A 1 86 ? -9.717 -5.227 -8.093 1.00 77.62 86 SER A CA 1
ATOM 688 C C . SER A 1 86 ? -9.531 -3.847 -7.482 1.00 77.62 86 SER A C 1
ATOM 690 O O . SER A 1 86 ? -10.025 -3.594 -6.387 1.00 77.62 86 SER A O 1
ATOM 692 N N . LEU A 1 87 ? -8.788 -2.979 -8.168 1.00 78.25 87 LEU A N 1
ATOM 693 C CA . LEU A 1 87 ? -8.692 -1.569 -7.816 1.00 78.25 87 LEU A CA 1
ATOM 694 C C . LEU A 1 87 ? -9.418 -0.760 -8.887 1.00 78.25 87 LEU A C 1
ATOM 696 O O . LEU A 1 87 ? -9.155 -0.943 -10.076 1.00 78.25 87 LEU A O 1
ATOM 700 N N . VAL A 1 88 ? -10.317 0.119 -8.458 1.00 77.94 88 VAL A N 1
ATOM 701 C CA . VAL A 1 88 ? -11.057 1.026 -9.335 1.00 77.94 88 VAL A CA 1
ATOM 702 C C . VAL A 1 88 ? -10.914 2.424 -8.751 1.00 77.94 88 VAL A C 1
ATOM 704 O O . VAL A 1 88 ? -11.224 2.635 -7.579 1.00 77.94 88 VAL A O 1
ATOM 707 N N . ALA A 1 89 ? -10.416 3.372 -9.545 1.00 77.88 89 ALA A N 1
ATOM 708 C CA . ALA A 1 89 ? -10.570 4.780 -9.213 1.00 77.88 89 ALA A CA 1
ATOM 709 C C . ALA A 1 89 ? -12.008 5.177 -9.542 1.00 77.88 89 ALA A C 1
ATOM 711 O O . ALA A 1 89 ? -12.400 5.179 -10.705 1.00 77.88 89 ALA A O 1
ATOM 712 N N . GLN A 1 90 ? -12.794 5.471 -8.512 1.00 68.25 90 GLN A N 1
ATOM 713 C CA . GLN A 1 90 ? -14.061 6.167 -8.675 1.00 68.25 90 GLN A CA 1
ATOM 714 C C . GLN A 1 90 ? -13.821 7.632 -8.330 1.00 68.25 90 GLN A C 1
ATOM 716 O O . GLN A 1 90 ? -13.619 7.975 -7.166 1.00 68.25 90 GLN A O 1
ATOM 721 N N . GLU A 1 91 ? -13.795 8.484 -9.350 1.00 66.44 91 GLU A N 1
ATOM 722 C CA . GLU A 1 91 ? -13.997 9.916 -9.161 1.00 66.44 91 GLU A CA 1
ATOM 723 C C . GLU A 1 91 ? -15.508 10.113 -8.988 1.00 66.44 91 GLU A C 1
ATOM 725 O O . GLU A 1 91 ? -16.278 9.791 -9.893 1.00 66.44 91 GLU A O 1
ATOM 730 N N . GLU A 1 92 ? -15.953 10.532 -7.797 1.00 54.50 92 GLU A N 1
ATOM 731 C CA . GLU A 1 92 ? -17.342 10.978 -7.636 1.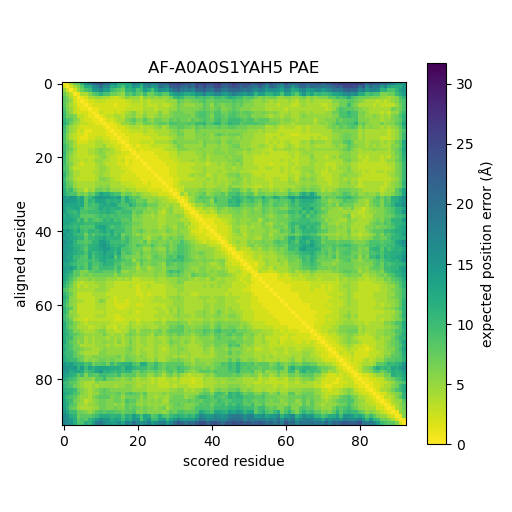00 54.50 92 GLU A CA 1
ATOM 732 C C . GLU A 1 92 ? -17.518 12.247 -8.473 1.00 54.50 92 GLU A C 1
ATOM 734 O O . GLU A 1 92 ? -16.829 13.246 -8.245 1.00 54.50 92 GLU A O 1
ATOM 739 N N . SER A 1 93 ? -18.380 12.144 -9.486 1.00 40.31 93 SER A N 1
ATOM 740 C CA . SER A 1 93 ? -18.697 13.195 -10.451 1.00 40.31 93 SER A CA 1
ATOM 741 C C . SER A 1 93 ? -19.900 14.023 -10.028 1.00 40.31 93 SER A C 1
ATOM 743 O O . SER A 1 93 ? -20.760 13.501 -9.284 1.00 40.31 93 SER A O 1
#

Solvent-accessible surface area (backbone atoms only — not comparable to full-atom values): 5725 Å² total; per-residue (Å²): 133,85,82,81,46,60,50,71,43,99,88,69,48,75,44,78,45,51,76,68,58,44,54,54,51,51,51,28,68,75,25,93,79,25,42,46,27,71,67,59,44,55,75,79,35,55,75,73,49,57,62,48,38,62,54,45,54,51,50,48,40,50,51,36,41,74,70,77,39,77,64,52,65,43,78,40,92,93,51,39,38,35,48,79,58,92,83,78,92,78,80,90,126

Radius of gyration: 12.92 Å; Cα contacts (8 Å, |Δi|>4): 93; chains: 1; bounding box: 33×34×28 Å

Secondary structure (DSSP, 8-state):
----EEEEPTTS-EEEEPHHHHHHHHHHHHSTT-EE-HHHHHHHS-HHHHHHHHHHHHHHHHHHHHTT----EEEETTTEEEE-S--------

Nearest PDB structures (foldseek):
  8b4b-assembly1_Y  TM=7.070E-01  e=1.158E-02  Vibrio cholerae
  8b4b-assembly1_X  TM=7.075E-01  e=1.503E-02  Vibrio cholerae
  8hig-assembly1_A  TM=6.405E-01  e=7.191E-02  Saccharopolyspora erythraea NRRL 2338
  8hml-assembly1_A  TM=6.184E-01  e=7.191E-02  Saccharopolyspora erythraea NRRL 2338

Sequence (93 aa):
MYQSWVLMAPDGTRIPLTGLERSCFNCMLESPQRELSRKDLRRFMSDANLRSMNVVISRLRKKVLTAGQRLPLHTVHRLGYVFAGSLVAQEES

Foldseek 3Di:
DDPFDWDQDPVRQTQTDDPLLVLLVVLLVVDPQSFDAPVSCVVSDPPVSVVCVVVSVVVVQVSCVVSVHGQQWDQDVRRGIGRPDDDDDDDPD